Protein AF-A0A4R6LLW2-F1 (afdb_monomer_lite)

Secondary structure (DSSP, 8-state):
-EEEEEEEGGG--HHHHHHHHHHHHHHHHHHHHHHHHHHHHHHHHHHHHHHHHHHHHHHHHHS---TT--HHHHHHHHHHHHHHHHHHHHHHHIIIIIHHHHHHHHHHHHHHHHSEEEEEEE-

Structure (mmCIF, N/CA/C/O backbone):
data_AF-A0A4R6LLW2-F1
#
_entry.id   AF-A0A4R6LLW2-F1
#
loop_
_atom_site.group_PDB
_atom_site.id
_atom_site.type_symbol
_atom_site.label_atom_id
_atom_site.label_alt_id
_atom_site.label_comp_id
_atom_site.label_asym_id
_atom_site.label_entity_id
_atom_site.label_seq_id
_atom_site.pdbx_PDB_ins_code
_atom_site.Cartn_x
_atom_site.Cartn_y
_atom_site.Cartn_z
_atom_site.occupancy
_atom_site.B_iso_or_equiv
_atom_site.auth_seq_id
_atom_site.auth_comp_id
_atom_site.auth_asym_id
_atom_site.auth_atom_id
_atom_site.pdbx_PDB_model_num
ATOM 1 N N . MET A 1 1 ? -23.036 6.729 12.189 1.00 58.59 1 MET A N 1
ATOM 2 C CA . MET A 1 1 ? -22.987 5.310 12.609 1.00 58.59 1 MET A CA 1
ATOM 3 C C . MET A 1 1 ? -22.894 5.341 14.111 1.00 58.59 1 MET A C 1
ATOM 5 O O . MET A 1 1 ? -22.178 6.194 14.610 1.00 58.59 1 MET A O 1
ATOM 9 N N . GLU A 1 2 ? -23.609 4.461 14.793 1.00 72.44 2 GLU A N 1
ATOM 10 C CA . GLU A 1 2 ? -23.626 4.380 16.254 1.00 72.44 2 GLU A CA 1
ATOM 11 C C . GLU A 1 2 ? -23.423 2.915 16.634 1.00 72.44 2 GLU A C 1
ATOM 13 O O . GLU A 1 2 ? -24.003 2.025 16.004 1.00 72.44 2 GLU A O 1
ATOM 18 N N . LEU A 1 3 ? -22.567 2.658 17.619 1.00 76.38 3 LEU A N 1
ATOM 19 C CA . LEU A 1 3 ? -22.339 1.323 18.164 1.00 76.38 3 LEU A CA 1
ATOM 20 C C . LEU A 1 3 ? -23.217 1.169 19.405 1.00 76.38 3 LEU A C 1
ATOM 22 O O . LEU A 1 3 ? -22.908 1.727 20.452 1.00 76.38 3 LEU A O 1
ATOM 26 N N . CYS A 1 4 ? -24.324 0.436 19.273 1.00 79.69 4 CYS A N 1
ATOM 27 C CA . CYS A 1 4 ? -25.234 0.150 20.382 1.00 79.69 4 CYS A CA 1
ATOM 28 C C . CYS A 1 4 ? -24.931 -1.220 20.998 1.00 79.69 4 CYS A C 1
ATOM 30 O O . CYS A 1 4 ? -25.037 -2.240 20.316 1.00 79.69 4 CYS A O 1
ATOM 32 N N . PHE A 1 5 ? -24.626 -1.242 22.292 1.00 81.62 5 PHE A N 1
ATOM 33 C CA . PHE A 1 5 ? -24.505 -2.460 23.090 1.00 81.62 5 PHE A CA 1
ATOM 34 C C . PHE A 1 5 ? -25.749 -2.626 23.958 1.00 81.62 5 PHE A C 1
ATOM 36 O O . PHE A 1 5 ? -26.152 -1.681 24.630 1.00 81.62 5 PHE A O 1
ATOM 43 N N . TYR A 1 6 ? -26.353 -3.816 23.940 1.00 81.12 6 TYR A N 1
ATOM 44 C CA . TYR A 1 6 ? -27.502 -4.134 24.787 1.00 81.12 6 TYR A CA 1
ATOM 45 C C . TYR A 1 6 ? -27.047 -4.931 26.004 1.00 81.12 6 TYR A C 1
ATOM 47 O O . TYR A 1 6 ? -26.437 -5.989 25.849 1.00 81.12 6 TYR A O 1
ATOM 55 N N . LEU A 1 7 ? -27.338 -4.417 27.197 1.00 82.75 7 LEU A N 1
ATOM 56 C CA . LEU A 1 7 ? -26.961 -5.027 28.472 1.00 82.75 7 LEU A CA 1
ATOM 57 C C . LEU A 1 7 ? -28.200 -5.197 29.365 1.00 82.75 7 LEU A C 1
ATOM 59 O O . LEU A 1 7 ? -29.072 -4.330 29.353 1.00 82.75 7 LEU A O 1
ATOM 63 N N . PRO A 1 8 ? -28.301 -6.282 30.150 1.00 81.75 8 PRO A N 1
ATOM 64 C CA . PRO A 1 8 ? -29.336 -6.395 31.171 1.00 81.75 8 PRO A CA 1
ATOM 65 C C . PRO A 1 8 ? -29.109 -5.359 32.280 1.00 81.75 8 PRO A C 1
ATOM 67 O O . PRO A 1 8 ? -27.965 -5.125 32.680 1.00 81.75 8 PRO A O 1
ATOM 70 N N . GLU A 1 9 ? -30.182 -4.769 32.814 1.00 76.06 9 GLU A N 1
ATOM 71 C CA . GLU A 1 9 ? -30.094 -3.728 33.860 1.00 76.06 9 GLU A CA 1
ATOM 72 C C . GLU A 1 9 ? -29.322 -4.189 35.106 1.00 76.06 9 GLU A C 1
ATOM 74 O O . GLU A 1 9 ? -28.599 -3.409 35.724 1.00 76.06 9 GLU A O 1
ATOM 79 N N . SER A 1 10 ? -29.379 -5.487 35.421 1.00 76.50 10 SER A N 1
ATOM 80 C CA . SER A 1 10 ? -28.647 -6.110 36.536 1.00 76.50 10 SER A CA 1
ATOM 81 C C . SER A 1 10 ? -27.118 -6.029 36.427 1.00 76.50 10 SER A C 1
ATOM 83 O O . SER A 1 10 ? -26.414 -6.318 37.396 1.00 76.50 10 SER A O 1
ATOM 85 N N . LYS A 1 11 ? -26.588 -5.667 35.254 1.00 77.19 11 LYS A N 1
ATOM 86 C CA . LYS A 1 11 ? -25.153 -5.545 34.964 1.00 77.19 11 LYS A CA 1
ATOM 87 C C . LYS A 1 11 ? -24.729 -4.105 34.668 1.00 77.19 11 LYS A C 1
ATOM 89 O O . LYS A 1 11 ? -23.622 -3.912 34.171 1.00 77.19 11 LYS A O 1
ATOM 94 N N . LYS A 1 12 ? -25.585 -3.114 34.952 1.00 79.25 12 LYS A N 1
ATOM 95 C CA . LYS A 1 12 ? -25.265 -1.701 34.742 1.00 79.25 12 LYS A CA 1
ATOM 96 C C . LYS A 1 12 ? -24.059 -1.292 35.594 1.00 79.25 12 LYS A C 1
ATOM 98 O O . LYS A 1 12 ? -24.126 -1.301 36.821 1.00 79.25 12 LYS A O 1
ATOM 103 N N . ASP A 1 13 ? -22.981 -0.900 34.926 1.00 81.88 13 ASP A N 1
ATOM 104 C CA . ASP A 1 13 ? -21.770 -0.369 35.550 1.00 81.88 13 ASP A CA 1
ATOM 105 C C . ASP A 1 13 ? -21.169 0.701 34.634 1.00 81.88 13 ASP A C 1
ATOM 107 O O . ASP A 1 13 ? -20.473 0.406 33.662 1.00 81.88 13 ASP A O 1
ATOM 111 N N . GLU A 1 14 ? -21.437 1.967 34.960 1.00 80.94 14 GLU A N 1
ATOM 112 C CA . GLU A 1 14 ? -21.006 3.121 34.161 1.00 80.94 14 GLU A CA 1
ATOM 113 C C . GLU A 1 14 ? -19.474 3.227 34.060 1.00 80.94 14 GLU A C 1
ATOM 115 O O . GLU A 1 14 ? -18.946 3.713 33.057 1.00 80.94 14 GLU A O 1
ATOM 120 N N . LYS A 1 15 ? -18.735 2.729 35.063 1.00 83.31 15 LYS A N 1
ATOM 121 C CA . LYS A 1 15 ? -17.269 2.726 35.047 1.00 83.31 15 LYS A CA 1
ATOM 122 C C . LYS A 1 15 ? -16.746 1.645 34.104 1.00 83.31 15 LYS A C 1
ATOM 124 O O . LYS A 1 15 ? -15.884 1.924 33.272 1.00 83.31 15 LYS A O 1
ATOM 129 N N . MET A 1 16 ? -17.307 0.438 34.184 1.00 80.94 16 MET A N 1
ATOM 130 C CA . MET A 1 16 ? -16.946 -0.668 33.292 1.00 80.94 16 MET A CA 1
ATOM 131 C C . MET A 1 16 ? -17.330 -0.376 31.831 1.00 80.94 16 MET A C 1
ATOM 133 O O . MET A 1 16 ? -16.604 -0.752 30.909 1.00 80.94 16 MET A O 1
ATOM 137 N N . GLU A 1 17 ? -18.439 0.327 31.601 1.00 83.12 17 GLU A N 1
ATOM 138 C CA . GLU A 1 17 ? -18.877 0.785 30.278 1.00 83.12 17 GLU A CA 1
ATOM 139 C C . GLU A 1 17 ? -17.936 1.842 29.685 1.00 83.12 17 GLU A C 1
ATOM 141 O O . GLU A 1 17 ? -17.546 1.737 28.515 1.00 83.12 17 GLU A O 1
ATOM 146 N N . ALA A 1 18 ? -17.509 2.821 30.491 1.00 83.56 18 ALA A N 1
ATOM 147 C CA . ALA A 1 18 ? -16.523 3.818 30.081 1.00 83.56 18 ALA A CA 1
ATOM 148 C C . ALA A 1 18 ? -15.170 3.171 29.731 1.00 83.56 18 ALA A C 1
ATOM 150 O O . ALA A 1 18 ? -14.612 3.451 28.664 1.00 83.56 18 ALA A O 1
ATOM 151 N N . ASP A 1 19 ? -14.686 2.247 30.567 1.00 85.44 19 ASP A N 1
ATOM 152 C CA . ASP A 1 19 ? -13.442 1.502 30.330 1.00 85.44 19 ASP A CA 1
ATOM 153 C C . ASP A 1 19 ? -13.540 0.606 29.082 1.00 85.44 19 ASP A C 1
ATOM 155 O O . ASP A 1 19 ? -12.607 0.535 28.270 1.00 85.44 19 ASP A O 1
ATOM 159 N N . SER A 1 20 ? -14.693 -0.032 28.861 1.00 83.62 20 SER A N 1
ATOM 160 C CA . SER A 1 20 ? -14.957 -0.846 27.668 1.00 83.62 20 SER A CA 1
ATOM 161 C C . SER A 1 20 ? -14.977 0.005 26.398 1.00 83.62 20 SER A C 1
ATOM 163 O O . SER A 1 20 ? -14.329 -0.339 25.407 1.00 83.62 20 SER A O 1
ATOM 165 N N . SER A 1 21 ? -15.657 1.153 26.428 1.00 83.69 21 SER A N 1
ATOM 166 C CA . SER A 1 21 ? -15.695 2.115 25.321 1.00 83.69 21 SER A CA 1
ATOM 167 C C . SER A 1 21 ? -14.295 2.643 24.987 1.00 83.69 21 SER A C 1
ATOM 169 O O . SER A 1 21 ? -13.888 2.656 23.818 1.00 83.69 21 SER A O 1
ATOM 171 N N . ALA A 1 22 ? -13.505 2.992 26.009 1.00 84.62 22 ALA A N 1
ATOM 172 C CA . ALA A 1 22 ? -12.117 3.413 25.847 1.00 84.62 22 ALA A CA 1
ATOM 173 C C . ALA A 1 22 ? -11.253 2.305 25.220 1.00 84.62 22 ALA A C 1
ATOM 175 O O . ALA A 1 22 ? -10.490 2.567 24.285 1.00 84.62 22 ALA A O 1
ATOM 176 N N . THR A 1 23 ? -11.423 1.059 25.667 1.00 86.62 23 THR A N 1
ATOM 177 C CA . THR A 1 23 ? -10.709 -0.113 25.138 1.00 86.62 23 THR A CA 1
ATOM 178 C C . THR A 1 23 ? -11.058 -0.380 23.671 1.00 86.62 23 THR A C 1
ATOM 180 O O . THR A 1 23 ? -10.161 -0.585 22.848 1.00 86.62 23 THR A O 1
ATOM 183 N N . ILE A 1 24 ? -12.342 -0.306 23.306 1.00 85.25 24 ILE A N 1
ATOM 184 C CA . ILE A 1 24 ? -12.815 -0.461 21.922 1.00 85.25 24 ILE A CA 1
ATOM 185 C C . ILE A 1 24 ? -12.209 0.624 21.023 1.00 85.25 24 ILE A C 1
ATOM 187 O O . ILE A 1 24 ? -11.626 0.316 19.978 1.00 85.25 24 ILE A O 1
ATOM 191 N N . LYS A 1 25 ? -12.273 1.894 21.444 1.00 85.12 25 LYS A N 1
ATOM 192 C CA . LYS A 1 25 ? -11.663 3.007 20.700 1.00 85.12 25 LYS A CA 1
ATOM 193 C C . LYS A 1 25 ? -10.152 2.827 20.561 1.00 85.12 25 LYS A C 1
ATOM 195 O O . LYS A 1 25 ? -9.604 3.079 19.486 1.00 85.12 25 LYS A O 1
ATOM 200 N N . ASN A 1 26 ? -9.474 2.342 21.601 1.00 87.94 26 ASN A N 1
ATOM 201 C CA . ASN A 1 26 ? -8.042 2.064 21.553 1.00 87.94 26 ASN A CA 1
ATOM 202 C C . ASN A 1 26 ? -7.695 0.944 20.554 1.00 87.94 26 ASN A C 1
ATOM 204 O O . ASN A 1 26 ? -6.742 1.077 19.786 1.00 87.94 26 ASN A O 1
ATOM 208 N N . ASN A 1 27 ? -8.505 -0.117 20.476 1.00 87.69 27 ASN A N 1
ATOM 209 C CA . ASN A 1 27 ? -8.333 -1.173 19.475 1.00 87.69 27 ASN A CA 1
ATOM 210 C C . ASN A 1 27 ? -8.429 -0.615 18.044 1.00 87.69 27 ASN A C 1
ATOM 212 O O . ASN A 1 27 ? -7.574 -0.899 17.201 1.00 87.69 27 ASN A O 1
ATOM 216 N N . PHE A 1 28 ? -9.416 0.246 17.775 1.00 86.25 28 PHE A N 1
ATOM 217 C CA . PHE A 1 28 ? -9.538 0.902 16.472 1.00 86.25 28 PHE A CA 1
ATOM 218 C C . PHE A 1 28 ? -8.357 1.830 16.159 1.00 86.25 28 PHE A C 1
ATOM 220 O O . PHE A 1 28 ? -7.878 1.827 15.022 1.00 86.25 28 PHE A O 1
ATOM 227 N N . ARG A 1 29 ? -7.828 2.566 17.150 1.00 85.88 29 ARG A N 1
ATOM 228 C CA . ARG A 1 29 ? -6.594 3.366 16.990 1.00 85.88 29 ARG A CA 1
ATOM 229 C C . ARG A 1 29 ? -5.409 2.496 16.596 1.00 85.88 29 ARG A C 1
ATOM 231 O O . ARG A 1 29 ? -4.694 2.834 15.655 1.00 85.88 29 ARG A O 1
ATOM 238 N N . MET A 1 30 ? -5.232 1.364 17.270 1.00 87.62 30 MET A N 1
ATOM 239 C CA . MET A 1 30 ? -4.166 0.416 16.961 1.00 87.62 30 MET A CA 1
ATOM 240 C C . MET A 1 30 ? -4.304 -0.132 15.531 1.00 87.62 30 MET A C 1
ATOM 242 O O . MET A 1 30 ? -3.337 -0.119 14.771 1.00 87.62 30 MET A O 1
ATOM 246 N N . LYS A 1 31 ? -5.511 -0.525 15.104 1.00 85.88 31 LYS A N 1
ATOM 247 C CA . LYS A 1 31 ? -5.753 -0.964 13.716 1.00 85.88 31 LYS A CA 1
ATOM 248 C C . LYS A 1 31 ? -5.453 0.131 12.688 1.00 85.88 31 LYS A C 1
ATOM 250 O O . LYS A 1 31 ? -4.858 -0.150 11.651 1.00 85.88 31 LYS A O 1
ATOM 255 N N . LEU A 1 32 ? -5.823 1.380 12.972 1.00 87.50 32 LEU A N 1
ATOM 256 C CA . LEU A 1 32 ? -5.491 2.526 12.117 1.00 87.50 32 LEU A CA 1
ATOM 257 C C . LEU A 1 32 ? -3.980 2.759 12.018 1.00 87.50 32 LEU A C 1
ATOM 259 O O . LEU A 1 32 ? -3.489 3.090 10.938 1.00 87.50 32 LEU A O 1
ATOM 263 N N . PHE A 1 33 ? -3.243 2.575 13.116 1.00 87.94 33 PHE A N 1
ATOM 264 C CA . PHE A 1 33 ? -1.785 2.661 13.117 1.00 87.94 33 PHE A CA 1
ATOM 265 C C . PHE A 1 33 ? -1.163 1.616 12.184 1.00 87.94 33 PHE A C 1
ATOM 267 O O . PHE A 1 33 ? -0.374 1.989 11.317 1.00 87.94 33 PHE A O 1
ATOM 274 N N . PHE A 1 34 ? -1.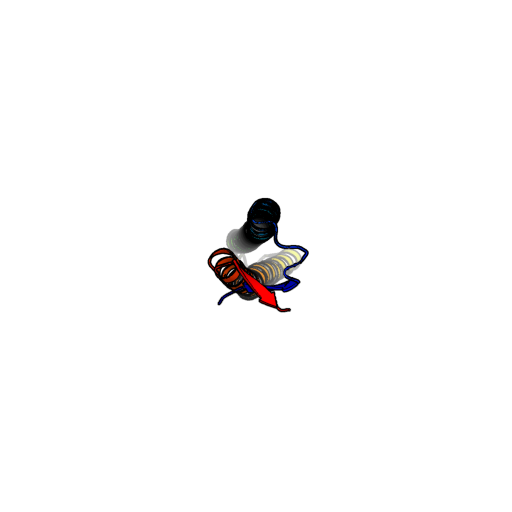587 0.351 12.278 1.00 87.62 34 PHE A N 1
ATOM 275 C CA . PHE A 1 34 ? -1.112 -0.706 11.380 1.00 87.62 34 PHE A CA 1
ATOM 276 C C . PHE A 1 34 ? -1.419 -0.405 9.909 1.00 87.62 34 PHE A C 1
ATOM 278 O O . PHE A 1 34 ? -0.522 -0.464 9.078 1.00 87.62 34 PHE A O 1
ATOM 285 N N . ILE A 1 35 ? -2.634 0.054 9.588 1.00 86.94 35 ILE A N 1
ATOM 286 C CA . ILE A 1 35 ? -2.988 0.437 8.208 1.00 86.94 35 ILE A CA 1
ATOM 287 C C . ILE A 1 35 ? -2.096 1.576 7.689 1.00 86.94 35 ILE A C 1
ATOM 289 O O . ILE A 1 35 ? -1.680 1.571 6.531 1.00 86.94 35 ILE A O 1
ATOM 293 N N . ASN A 1 36 ? -1.791 2.572 8.528 1.00 86.12 36 ASN A N 1
ATOM 294 C CA . ASN A 1 36 ? -0.874 3.650 8.150 1.00 86.12 36 ASN A CA 1
ATOM 295 C C . ASN A 1 36 ? 0.560 3.132 7.949 1.00 86.12 36 ASN A C 1
ATOM 297 O O . ASN A 1 36 ? 1.258 3.603 7.049 1.00 86.12 36 ASN A O 1
ATOM 301 N N . GLN A 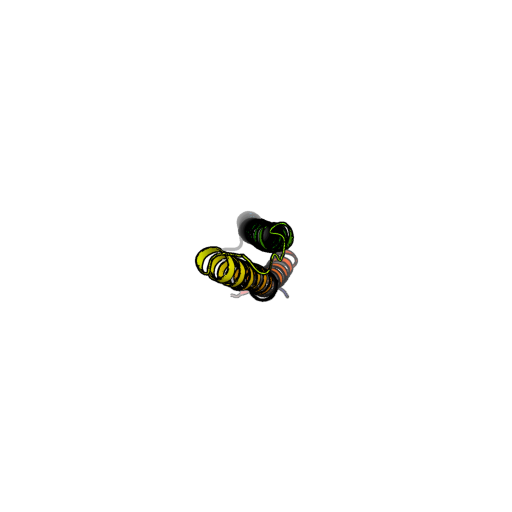1 37 ? 0.997 2.171 8.764 1.00 89.06 37 GLN A N 1
ATOM 302 C CA . GLN A 1 37 ? 2.296 1.527 8.611 1.00 89.06 37 GLN A CA 1
ATOM 303 C C . GLN A 1 37 ? 2.370 0.737 7.298 1.00 89.06 37 GLN A C 1
ATOM 305 O O . GLN A 1 37 ? 3.340 0.90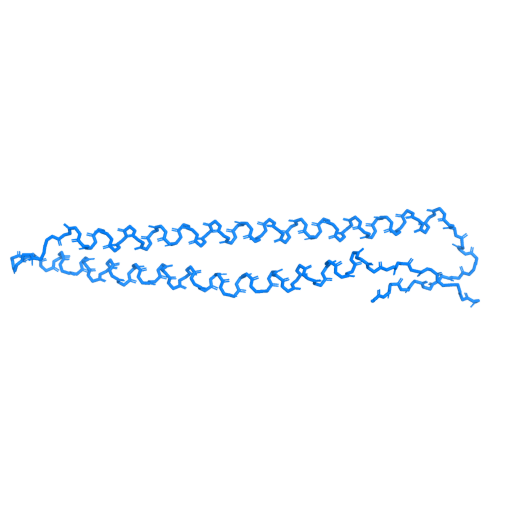1 6.560 1.00 89.06 37 GLN A O 1
ATOM 310 N N . ASP A 1 38 ? 1.330 -0.022 6.957 1.00 87.88 38 ASP A N 1
ATOM 311 C CA . ASP A 1 38 ? 1.236 -0.771 5.699 1.00 87.88 38 ASP A CA 1
ATOM 312 C C . ASP A 1 38 ? 1.242 0.163 4.484 1.00 87.88 38 ASP A C 1
ATOM 314 O O . ASP A 1 38 ? 1.968 -0.069 3.518 1.00 87.88 38 ASP A O 1
ATOM 318 N N . LEU A 1 39 ? 0.517 1.287 4.552 1.00 87.44 39 LEU A N 1
ATOM 319 C CA . LEU A 1 39 ? 0.565 2.329 3.520 1.00 87.44 39 LEU A CA 1
ATOM 320 C C . LEU A 1 39 ? 1.984 2.877 3.330 1.00 87.44 39 LEU A C 1
ATOM 322 O O . LEU A 1 39 ? 2.433 3.070 2.200 1.00 87.44 39 LEU A O 1
ATOM 326 N N . LYS A 1 40 ? 2.712 3.111 4.426 1.00 88.56 40 LYS A N 1
ATOM 327 C CA . LYS A 1 40 ? 4.101 3.581 4.367 1.00 88.56 40 LYS A CA 1
AT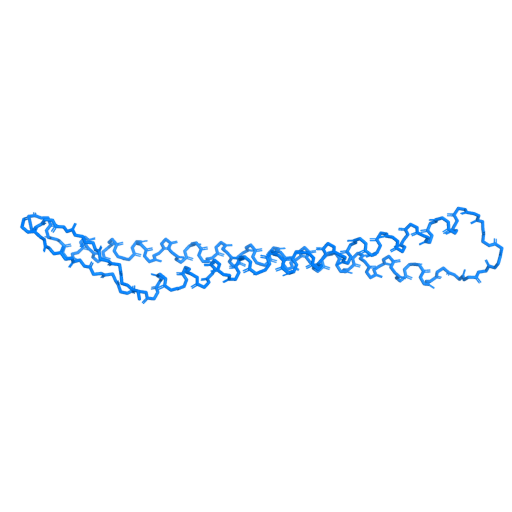OM 328 C C . LYS A 1 40 ? 5.026 2.525 3.759 1.00 88.56 40 LYS A C 1
ATOM 330 O O . LYS A 1 40 ? 5.910 2.880 2.981 1.00 88.56 40 LYS A O 1
ATOM 335 N N . GLN A 1 41 ? 4.819 1.247 4.074 1.00 89.88 41 GLN A N 1
ATOM 336 C CA . GLN A 1 41 ? 5.572 0.151 3.462 1.00 89.88 41 GLN A CA 1
ATOM 337 C C . GLN A 1 41 ? 5.293 0.041 1.960 1.00 89.88 41 GLN A C 1
ATOM 339 O O . GLN A 1 41 ? 6.241 -0.057 1.182 1.00 89.88 41 GLN A O 1
ATOM 344 N N . ASN A 1 42 ? 4.029 0.136 1.540 1.00 88.75 42 ASN A N 1
ATOM 345 C CA . ASN A 1 42 ? 3.660 0.151 0.124 1.00 88.75 42 ASN A CA 1
ATOM 346 C C . ASN A 1 42 ? 4.305 1.332 -0.606 1.00 88.75 42 ASN A C 1
ATOM 348 O O . ASN A 1 42 ? 4.926 1.130 -1.643 1.00 88.75 42 ASN A O 1
ATOM 352 N N . ASN A 1 43 ? 4.269 2.537 -0.030 1.00 88.19 43 ASN A N 1
ATOM 353 C CA . ASN A 1 43 ? 4.948 3.702 -0.604 1.00 88.19 43 ASN A CA 1
ATOM 354 C C . ASN A 1 43 ? 6.462 3.497 -0.737 1.00 88.19 43 ASN A C 1
ATOM 356 O O . ASN A 1 43 ? 7.048 3.897 -1.741 1.00 88.19 43 ASN A O 1
ATOM 360 N N . LYS A 1 44 ? 7.101 2.847 0.244 1.00 91.56 44 LYS A N 1
ATOM 361 C CA . LYS A 1 44 ? 8.528 2.514 0.159 1.00 91.56 44 LYS A CA 1
ATOM 362 C C . LYS A 1 44 ? 8.802 1.537 -0.988 1.00 91.56 44 LYS A C 1
ATOM 364 O O . LYS A 1 44 ? 9.728 1.778 -1.752 1.00 91.56 44 LYS A O 1
ATOM 369 N N . LYS A 1 45 ? 7.985 0.488 -1.143 1.00 91.62 45 LYS A N 1
ATOM 370 C CA . LYS A 1 45 ? 8.099 -0.473 -2.256 1.00 91.62 45 LYS A CA 1
ATOM 371 C C . LYS A 1 45 ? 7.916 0.204 -3.614 1.00 91.62 45 LYS A C 1
ATOM 373 O O . LYS A 1 45 ? 8.743 0.009 -4.494 1.00 91.62 45 LYS A O 1
ATOM 378 N N . ILE A 1 46 ? 6.889 1.045 -3.750 1.00 92.81 46 ILE A N 1
ATOM 379 C CA . ILE A 1 46 ? 6.633 1.841 -4.960 1.00 92.81 46 ILE A CA 1
ATOM 380 C C . ILE A 1 46 ? 7.867 2.677 -5.309 1.00 92.81 46 ILE A C 1
ATOM 382 O O . ILE A 1 46 ? 8.337 2.625 -6.439 1.00 92.81 46 ILE A O 1
ATOM 386 N N . MET A 1 47 ? 8.432 3.395 -4.333 1.00 93.19 47 MET A N 1
ATOM 387 C CA . MET A 1 47 ? 9.636 4.200 -4.547 1.00 93.19 47 MET A CA 1
ATOM 388 C C . MET A 1 47 ? 10.827 3.343 -4.989 1.00 93.19 47 MET A C 1
ATOM 390 O O . MET A 1 47 ? 11.527 3.713 -5.925 1.00 93.19 47 MET A O 1
ATOM 394 N N . THR A 1 48 ? 11.049 2.188 -4.355 1.00 94.25 48 THR A N 1
ATOM 395 C CA . THR A 1 48 ? 12.120 1.263 -4.750 1.00 94.25 48 THR A CA 1
ATOM 396 C C . THR A 1 48 ? 11.950 0.787 -6.190 1.00 94.25 48 THR A C 1
ATOM 398 O O . THR A 1 48 ? 12.907 0.850 -6.954 1.00 94.25 48 THR A O 1
ATOM 401 N N . TYR A 1 49 ? 10.746 0.380 -6.593 1.00 94.00 49 TYR A N 1
ATOM 402 C CA . TYR A 1 49 ? 10.499 -0.072 -7.962 1.00 94.00 49 TYR A CA 1
ATOM 403 C C . TYR A 1 49 ? 10.629 1.047 -8.996 1.00 94.00 49 TYR A C 1
ATOM 405 O O . TYR A 1 49 ? 11.219 0.827 -10.050 1.00 94.00 49 TYR A O 1
ATOM 413 N N . ILE A 1 50 ? 10.175 2.264 -8.682 1.00 94.00 50 ILE A N 1
ATOM 414 C CA . ILE A 1 50 ? 10.391 3.435 -9.544 1.00 94.00 50 ILE A CA 1
ATOM 415 C C . ILE A 1 50 ? 11.890 3.709 -9.710 1.00 94.00 50 ILE A C 1
ATOM 417 O O . ILE A 1 50 ? 12.351 3.894 -10.831 1.00 94.00 50 ILE A O 1
ATOM 421 N N . LEU A 1 51 ? 12.664 3.695 -8.620 1.00 94.88 51 LEU A N 1
ATOM 422 C CA . LEU A 1 51 ? 14.112 3.915 -8.673 1.00 94.88 51 LEU A CA 1
ATOM 423 C C . LEU A 1 51 ? 14.829 2.840 -9.496 1.00 94.88 51 LEU A C 1
ATOM 425 O O . LEU A 1 51 ? 15.714 3.175 -10.281 1.00 94.88 51 LEU A O 1
ATOM 429 N N . MET A 1 52 ? 14.439 1.570 -9.356 1.00 94.00 52 MET A N 1
ATOM 430 C CA . MET A 1 52 ? 14.993 0.478 -10.164 1.00 94.00 52 MET A CA 1
ATOM 431 C C . MET A 1 52 ? 14.633 0.643 -11.643 1.00 94.00 52 MET A C 1
ATOM 433 O O . MET A 1 52 ? 15.520 0.567 -12.489 1.00 94.00 52 MET A O 1
ATOM 437 N N . GLY A 1 53 ? 13.369 0.951 -11.952 1.00 93.06 53 GLY A N 1
ATOM 438 C CA . GLY A 1 53 ? 12.915 1.194 -13.321 1.00 93.06 53 GLY A CA 1
ATOM 439 C C . GLY A 1 53 ? 13.642 2.365 -13.983 1.00 93.06 53 GLY A C 1
ATOM 440 O O . GLY A 1 53 ? 14.150 2.226 -15.091 1.00 93.06 53 GLY A O 1
ATOM 441 N N . ILE A 1 54 ? 13.780 3.492 -13.278 1.00 92.81 54 ILE A N 1
ATOM 442 C CA . ILE A 1 54 ? 14.535 4.657 -13.759 1.00 92.81 54 ILE A CA 1
ATOM 443 C C . ILE A 1 54 ? 16.010 4.306 -13.957 1.00 92.81 54 ILE A C 1
ATOM 445 O O . ILE A 1 54 ? 16.573 4.651 -14.990 1.00 92.81 54 ILE A O 1
ATOM 449 N N . THR A 1 55 ? 16.630 3.598 -13.009 1.00 92.75 55 THR A N 1
ATOM 450 C CA . THR A 1 55 ? 18.027 3.156 -13.148 1.00 92.75 55 THR A CA 1
ATOM 451 C C . THR A 1 55 ? 18.208 2.328 -14.414 1.00 92.75 55 THR A C 1
ATOM 453 O O . THR A 1 55 ? 19.118 2.604 -15.184 1.00 92.75 55 THR A O 1
ATOM 456 N N . PHE A 1 56 ? 17.312 1.375 -14.676 1.00 89.75 56 PHE A N 1
ATOM 457 C CA . PHE A 1 56 ? 17.388 0.516 -15.859 1.00 89.75 56 PHE A CA 1
ATOM 458 C C . PHE A 1 56 ? 17.233 1.309 -17.159 1.00 89.75 56 PHE A C 1
ATOM 460 O O . PHE A 1 56 ? 18.000 1.095 -18.094 1.00 89.75 56 PHE A O 1
ATOM 467 N N . LEU A 1 57 ? 16.302 2.267 -17.199 1.00 87.62 57 LEU A N 1
ATOM 468 C CA . LEU A 1 57 ? 16.110 3.141 -18.359 1.00 87.62 57 LEU A CA 1
ATOM 469 C C . LEU A 1 57 ? 17.309 4.068 -18.596 1.00 87.62 57 LEU A C 1
ATOM 471 O O . LEU A 1 57 ? 17.725 4.251 -19.736 1.00 87.62 57 LEU A O 1
ATOM 475 N N . ILE A 1 58 ? 17.896 4.624 -17.532 1.00 89.38 58 ILE A N 1
ATOM 476 C CA . ILE A 1 58 ? 19.108 5.448 -17.633 1.00 89.38 58 ILE A CA 1
ATOM 477 C C . ILE A 1 58 ? 20.280 4.599 -18.127 1.00 89.38 58 ILE A C 1
ATOM 479 O O . ILE A 1 58 ? 21.007 5.033 -19.013 1.00 89.38 58 ILE A O 1
ATOM 483 N N . THR A 1 59 ? 20.464 3.389 -17.590 1.00 87.31 59 THR A N 1
ATOM 484 C CA . THR A 1 59 ? 21.518 2.476 -18.049 1.00 87.31 59 THR A CA 1
ATOM 485 C C . THR A 1 59 ? 21.339 2.121 -19.520 1.00 87.31 59 THR A C 1
ATOM 487 O O . THR A 1 59 ? 22.322 2.142 -20.250 1.00 87.31 59 THR A O 1
ATOM 490 N N . ALA A 1 60 ? 20.107 1.868 -19.970 1.00 84.69 60 ALA A N 1
ATOM 491 C CA . ALA A 1 60 ? 19.825 1.635 -21.382 1.00 84.69 60 ALA A CA 1
ATOM 492 C C . ALA A 1 60 ? 20.165 2.865 -22.240 1.00 84.69 60 ALA A C 1
ATOM 494 O O . ALA A 1 60 ? 20.820 2.721 -23.258 1.00 84.69 60 ALA A O 1
ATOM 495 N N . TYR A 1 61 ? 19.809 4.078 -21.808 1.00 83.00 61 TYR A N 1
ATOM 496 C CA . TYR A 1 61 ? 20.088 5.306 -22.565 1.00 83.00 61 TYR A CA 1
ATOM 497 C C . TYR A 1 61 ? 21.579 5.682 -22.628 1.00 83.00 61 TYR A C 1
ATOM 499 O O . TYR A 1 61 ? 22.032 6.281 -23.599 1.00 83.00 61 TYR A O 1
ATOM 507 N N . LEU A 1 62 ? 22.354 5.372 -21.584 1.00 85.06 62 LEU A N 1
ATOM 508 C CA . LEU A 1 62 ? 23.786 5.688 -21.531 1.00 85.06 62 LEU A CA 1
ATOM 509 C C . LEU A 1 62 ? 24.646 4.766 -22.399 1.00 85.06 62 LEU A C 1
ATOM 511 O O . LEU A 1 62 ? 25.804 5.097 -22.653 1.00 85.06 62 LEU A O 1
ATOM 515 N N . ILE A 1 63 ? 24.118 3.617 -22.827 1.00 81.56 63 ILE A N 1
ATOM 516 C CA . ILE A 1 63 ? 24.811 2.750 -23.776 1.00 81.56 63 ILE A CA 1
ATOM 517 C C . ILE A 1 63 ? 24.653 3.408 -25.158 1.00 81.56 63 ILE A C 1
ATOM 519 O O . ILE A 1 63 ? 23.530 3.509 -25.649 1.00 81.56 63 ILE A O 1
ATOM 523 N N . PRO A 1 64 ? 25.739 3.904 -25.776 1.00 72.25 64 PRO A N 1
ATOM 524 C CA . PRO A 1 64 ? 25.653 4.581 -27.066 1.00 72.25 64 PRO A CA 1
ATOM 525 C C . PRO A 1 64 ? 25.120 3.614 -28.121 1.00 72.25 64 PRO A C 1
ATOM 527 O O . PRO A 1 64 ? 25.590 2.488 -28.170 1.00 72.25 64 PRO A O 1
ATOM 530 N N . GLU A 1 65 ? 24.190 4.034 -28.978 1.00 65.19 65 GLU A N 1
ATOM 531 C CA . GLU A 1 65 ? 23.784 3.256 -30.155 1.00 65.19 65 GLU A CA 1
ATOM 532 C C . GLU A 1 65 ? 24.908 3.297 -31.203 1.00 65.19 65 GLU A C 1
ATOM 534 O O . GLU A 1 65 ? 24.917 4.129 -32.106 1.00 65.19 65 GLU A O 1
ATOM 539 N N . SER A 1 66 ? 25.924 2.448 -31.059 1.00 62.53 66 SER A N 1
ATOM 540 C CA . SER A 1 66 ? 26.892 2.199 -32.130 1.00 62.53 66 SER A CA 1
ATOM 541 C C . SER A 1 66 ? 26.451 0.989 -32.950 1.00 62.53 66 SER A C 1
ATOM 543 O O . SER A 1 66 ? 26.203 -0.070 -32.380 1.00 62.53 66 SER A O 1
ATOM 545 N N . GLU A 1 67 ? 26.423 1.107 -34.278 1.00 58.75 67 GLU A N 1
ATOM 546 C CA . GLU A 1 67 ? 26.036 0.016 -35.196 1.00 58.75 67 GLU A CA 1
ATOM 547 C C . GLU A 1 67 ? 26.894 -1.267 -35.044 1.00 58.75 67 GLU A C 1
ATOM 549 O O . GLU A 1 67 ? 26.457 -2.342 -35.441 1.00 58.75 67 GLU A O 1
ATOM 554 N N . ASP A 1 68 ? 28.060 -1.180 -34.387 1.00 62.47 68 ASP A N 1
ATOM 555 C CA . ASP A 1 68 ? 28.980 -2.289 -34.063 1.00 62.47 68 ASP A CA 1
ATOM 556 C C . ASP A 1 68 ? 28.729 -2.961 -32.693 1.00 62.47 68 ASP A C 1
ATOM 558 O O . ASP A 1 68 ? 29.571 -3.697 -32.163 1.00 62.47 68 ASP A O 1
ATOM 562 N N . LEU A 1 69 ? 27.580 -2.709 -32.064 1.00 65.25 69 LEU A N 1
ATOM 563 C CA . LEU A 1 69 ? 27.236 -3.356 -30.800 1.00 65.25 69 LEU A CA 1
ATOM 564 C C . LEU A 1 69 ? 27.080 -4.870 -30.971 1.00 65.25 69 LEU A C 1
ATOM 566 O O . LEU A 1 69 ? 26.219 -5.362 -31.694 1.00 65.25 69 LEU A O 1
ATOM 570 N N . SER A 1 70 ? 27.919 -5.615 -30.247 1.00 77.44 70 SER A N 1
ATOM 571 C CA . SER A 1 70 ? 27.823 -7.071 -30.122 1.00 77.44 70 SER A CA 1
ATOM 572 C C . SER A 1 70 ? 26.395 -7.485 -29.751 1.00 77.44 70 SER A C 1
ATOM 574 O O . SER A 1 70 ? 25.798 -6.877 -28.862 1.00 77.44 70 SER A O 1
ATOM 576 N N . LEU A 1 71 ? 25.878 -8.555 -30.370 1.00 82.12 71 LEU A N 1
ATOM 577 C CA . LEU A 1 71 ? 24.534 -9.120 -30.140 1.00 82.12 71 LEU A CA 1
ATOM 578 C C . LEU A 1 71 ? 24.148 -9.220 -28.652 1.00 82.12 71 LEU A C 1
ATOM 580 O O . LEU A 1 71 ? 22.984 -9.056 -28.293 1.00 82.12 71 LEU A O 1
ATOM 584 N N . LEU A 1 72 ? 25.125 -9.469 -27.773 1.00 81.88 72 LEU A N 1
ATOM 585 C CA . LEU A 1 72 ? 24.921 -9.532 -26.324 1.00 81.88 72 LEU A CA 1
ATOM 586 C C . LEU A 1 72 ? 24.466 -8.200 -25.715 1.00 81.88 72 LEU A C 1
ATOM 588 O O . LEU A 1 72 ? 23.673 -8.203 -24.778 1.00 81.88 72 LEU A O 1
ATOM 592 N N . ILE A 1 73 ? 24.962 -7.070 -26.218 1.00 83.31 73 ILE A N 1
ATOM 593 C CA . ILE A 1 73 ? 24.624 -5.747 -25.689 1.00 83.31 73 ILE A CA 1
ATOM 594 C C . ILE A 1 73 ? 23.253 -5.300 -26.209 1.00 83.31 73 ILE A C 1
ATOM 596 O O . ILE A 1 73 ? 22.480 -4.738 -25.437 1.00 83.31 73 ILE A O 1
ATOM 600 N N . SER A 1 74 ? 22.899 -5.636 -27.453 1.00 83.00 74 SER A N 1
ATOM 601 C CA . SER A 1 74 ? 21.538 -5.443 -27.976 1.00 83.00 74 SER A CA 1
ATOM 602 C C . SER A 1 74 ? 20.504 -6.229 -27.160 1.00 83.00 74 SER A C 1
ATOM 604 O O . SER A 1 74 ? 19.516 -5.659 -26.703 1.00 83.00 74 SER A O 1
ATOM 606 N N . LEU A 1 75 ? 20.778 -7.508 -26.870 1.00 87.12 75 LEU A N 1
ATOM 607 C CA . LEU A 1 75 ? 19.932 -8.329 -25.991 1.00 87.12 75 LEU A CA 1
ATOM 608 C C . LEU A 1 75 ? 19.838 -7.760 -24.567 1.00 87.12 75 LEU A C 1
ATOM 610 O O . LEU A 1 75 ? 18.778 -7.804 -23.942 1.00 87.12 75 LEU A O 1
ATOM 614 N N . LEU A 1 76 ? 20.937 -7.218 -24.038 1.00 87.62 76 LEU A N 1
ATOM 615 C CA . LEU A 1 76 ? 20.957 -6.603 -22.712 1.00 87.62 76 LEU A CA 1
ATOM 616 C C . LEU A 1 76 ? 20.135 -5.309 -22.668 1.00 87.62 76 LEU A C 1
ATOM 618 O O . LEU A 1 76 ? 19.410 -5.100 -21.698 1.00 87.62 76 LEU A O 1
ATOM 622 N N . MET A 1 77 ? 20.193 -4.473 -23.709 1.00 87.06 77 MET A N 1
ATOM 623 C CA . MET A 1 77 ? 19.326 -3.298 -23.839 1.00 87.06 77 MET A CA 1
ATOM 624 C C . MET A 1 77 ? 17.849 -3.693 -23.846 1.00 87.06 77 MET A C 1
ATOM 626 O O . MET A 1 77 ? 17.073 -3.144 -23.066 1.00 87.06 77 MET A O 1
ATOM 630 N N . GLU A 1 78 ? 17.458 -4.670 -24.668 1.00 87.06 78 GLU A N 1
ATOM 631 C CA . GLU A 1 78 ? 16.079 -5.171 -24.691 1.00 87.06 78 GLU A CA 1
ATOM 632 C C . GLU A 1 78 ? 15.649 -5.679 -23.306 1.00 87.06 78 GLU A C 1
ATOM 634 O O . GLU A 1 78 ? 14.575 -5.326 -22.813 1.00 87.06 78 GLU A O 1
ATOM 639 N N . GLY A 1 79 ? 16.522 -6.426 -22.622 1.00 89.56 79 GLY A N 1
ATOM 640 C CA . GLY A 1 79 ? 16.298 -6.880 -21.250 1.00 89.56 79 GLY A CA 1
ATOM 641 C C . GLY A 1 79 ? 16.139 -5.736 -20.241 1.00 89.56 79 GLY A C 1
ATOM 642 O O . GLY A 1 79 ? 15.273 -5.810 -19.366 1.00 89.56 79 GLY A O 1
ATOM 643 N N . LEU A 1 80 ? 16.919 -4.658 -20.368 1.00 90.00 80 LEU A N 1
ATOM 644 C CA . LEU A 1 80 ? 16.798 -3.458 -19.534 1.00 90.00 80 LEU A CA 1
ATOM 645 C C . LEU A 1 80 ? 15.488 -2.710 -19.794 1.00 90.00 80 LEU A C 1
ATOM 647 O O . LEU A 1 80 ? 14.851 -2.272 -18.836 1.00 90.00 80 LEU A O 1
ATOM 651 N N . PHE A 1 81 ? 15.050 -2.599 -21.050 1.00 87.81 81 PHE A N 1
ATOM 652 C CA . PHE A 1 81 ? 13.767 -1.985 -21.397 1.00 87.81 81 PHE A CA 1
ATOM 653 C C . PHE A 1 81 ? 12.588 -2.786 -20.842 1.00 87.81 81 PHE A C 1
ATOM 655 O O . PHE A 1 81 ? 11.717 -2.220 -20.175 1.00 87.81 81 PHE A O 1
ATOM 662 N N . VAL A 1 82 ? 12.582 -4.107 -21.049 1.00 91.69 82 VAL A N 1
ATOM 663 C CA . VAL A 1 82 ? 11.542 -4.995 -20.509 1.00 91.69 82 VAL A CA 1
ATOM 664 C C . VAL A 1 82 ? 11.557 -4.966 -18.980 1.00 91.69 82 VAL A C 1
ATOM 666 O O . VAL A 1 82 ? 10.509 -4.790 -18.361 1.00 91.69 82 VAL A O 1
ATOM 669 N N . GLY A 1 83 ? 12.732 -5.067 -18.355 1.00 91.00 83 GLY A N 1
ATOM 670 C CA . GLY A 1 83 ? 12.879 -5.013 -16.901 1.00 91.00 83 GLY A CA 1
ATOM 671 C C . GLY A 1 83 ? 12.440 -3.673 -16.311 1.00 91.00 83 GLY A C 1
ATOM 672 O O . GLY A 1 83 ? 11.698 -3.640 -15.329 1.00 91.00 83 GLY A O 1
ATOM 673 N N . GLY A 1 84 ? 12.835 -2.563 -16.936 1.00 91.38 84 GLY A N 1
ATOM 674 C CA . GLY A 1 84 ? 12.446 -1.216 -16.529 1.00 91.38 84 GLY A CA 1
ATOM 675 C C . GLY A 1 84 ? 10.933 -1.018 -16.592 1.00 91.38 84 GLY A C 1
ATOM 676 O O . GLY A 1 84 ? 10.332 -0.542 -15.627 1.00 91.38 84 GLY A O 1
ATOM 677 N N . TRP A 1 85 ? 10.300 -1.463 -17.681 1.00 90.88 85 TRP A N 1
ATOM 678 C CA . TRP A 1 85 ? 8.845 -1.446 -17.818 1.00 90.88 85 TRP A CA 1
ATOM 679 C C . TRP A 1 85 ? 8.140 -2.325 -16.774 1.00 90.88 85 TRP A C 1
ATOM 681 O O . TRP A 1 85 ? 7.172 -1.874 -16.164 1.00 90.88 85 TRP A O 1
ATOM 691 N N . VAL A 1 86 ? 8.633 -3.543 -16.510 1.00 94.50 86 VAL A N 1
ATOM 692 C CA . VAL A 1 86 ? 8.066 -4.448 -15.491 1.00 94.50 86 VAL A CA 1
ATOM 693 C C . VAL A 1 86 ? 8.123 -3.821 -14.096 1.00 94.50 86 VAL A C 1
ATOM 695 O O . VAL A 1 86 ? 7.123 -3.842 -13.379 1.00 94.50 86 VAL A O 1
ATOM 698 N N . PHE A 1 87 ? 9.246 -3.205 -13.713 1.00 92.94 87 PHE A N 1
ATOM 699 C CA . PHE A 1 87 ? 9.353 -2.518 -12.421 1.00 92.94 87 PHE A CA 1
ATOM 700 C C . PHE A 1 87 ? 8.418 -1.311 -12.318 1.00 92.94 87 PHE A C 1
ATOM 702 O O . PHE A 1 87 ? 7.784 -1.105 -11.281 1.00 92.94 87 PHE A O 1
ATOM 709 N N . LEU A 1 88 ? 8.284 -0.529 -13.390 1.00 92.12 88 LEU A N 1
ATOM 710 C CA . LEU A 1 88 ? 7.338 0.585 -13.425 1.00 92.12 88 LEU A CA 1
ATOM 711 C C . LEU A 1 88 ? 5.891 0.092 -13.311 1.00 92.12 88 LEU A C 1
ATOM 713 O O . LEU A 1 88 ? 5.116 0.643 -12.527 1.00 92.12 88 LEU A O 1
ATOM 717 N N . TRP A 1 89 ? 5.533 -0.972 -14.030 1.00 93.62 89 TRP A N 1
ATOM 718 C CA . TRP A 1 89 ? 4.210 -1.586 -13.945 1.00 93.62 89 TRP A CA 1
ATOM 719 C C . TRP A 1 89 ? 3.899 -2.120 -12.540 1.00 93.62 89 TRP A C 1
ATOM 721 O O . TRP A 1 89 ? 2.790 -1.927 -12.032 1.00 93.62 89 TRP A O 1
ATOM 731 N N . GLU A 1 90 ? 4.875 -2.727 -11.868 1.00 92.75 90 GLU A N 1
ATOM 732 C CA . GLU A 1 90 ? 4.728 -3.193 -10.486 1.00 92.75 90 GLU A CA 1
ATOM 733 C C . GLU A 1 90 ? 4.503 -2.020 -9.516 1.00 92.75 90 GLU A C 1
ATOM 735 O O . GLU A 1 90 ? 3.614 -2.064 -8.658 1.00 92.75 90 GLU A O 1
ATOM 740 N N . ALA A 1 91 ? 5.235 -0.914 -9.693 1.00 93.06 91 ALA A N 1
ATOM 741 C CA . ALA A 1 91 ? 5.024 0.305 -8.917 1.00 93.06 91 ALA A CA 1
ATOM 742 C C . ALA A 1 91 ? 3.601 0.859 -9.094 1.00 93.06 91 ALA A C 1
ATOM 744 O O . ALA A 1 91 ? 2.940 1.198 -8.107 1.00 93.06 91 ALA A O 1
ATOM 745 N N . PHE A 1 92 ? 3.101 0.903 -10.334 1.00 90.75 92 PHE A N 1
ATOM 746 C CA . PHE A 1 92 ? 1.723 1.305 -10.619 1.00 90.75 92 PHE A CA 1
ATOM 747 C C . PHE A 1 92 ? 0.704 0.352 -9.994 1.00 90.75 92 PHE A C 1
ATOM 749 O O . PHE A 1 92 ? -0.263 0.812 -9.386 1.00 90.75 92 PHE A O 1
ATOM 756 N N . SER A 1 93 ? 0.935 -0.956 -10.071 1.00 91.38 93 SER A N 1
ATOM 757 C CA . SER A 1 93 ? 0.045 -1.968 -9.498 1.00 91.38 93 SER A CA 1
ATOM 758 C C . SER A 1 93 ? -0.097 -1.794 -7.983 1.00 91.38 93 SER A C 1
ATOM 760 O O . SER A 1 93 ? -1.211 -1.701 -7.462 1.00 91.38 93 SER A O 1
ATOM 762 N N . ILE A 1 94 ? 1.014 -1.636 -7.260 1.00 89.31 94 ILE A N 1
ATOM 763 C CA . ILE A 1 94 ? 0.987 -1.408 -5.807 1.00 89.31 94 ILE A CA 1
ATOM 764 C C . ILE A 1 94 ? 0.362 -0.047 -5.479 1.00 89.31 94 ILE A C 1
ATOM 766 O O . ILE A 1 94 ? -0.412 0.070 -4.522 1.00 89.31 94 ILE A O 1
ATOM 770 N N . PHE A 1 95 ? 0.649 0.982 -6.279 1.00 86.38 95 PHE A N 1
ATOM 771 C CA . PHE A 1 95 ? 0.070 2.306 -6.086 1.00 86.38 95 PHE A CA 1
ATOM 772 C C . PHE A 1 95 ? -1.454 2.285 -6.226 1.00 86.38 95 PHE A C 1
ATOM 774 O O . PHE A 1 95 ? -2.146 2.779 -5.335 1.00 86.38 95 PHE A O 1
ATOM 781 N N . PHE A 1 96 ? -1.991 1.685 -7.288 1.00 83.38 96 PHE A N 1
ATOM 782 C CA . PHE A 1 96 ? -3.429 1.670 -7.548 1.00 83.38 96 PHE A CA 1
ATOM 783 C C . PHE A 1 96 ? -4.179 0.670 -6.669 1.00 83.38 96 PHE A C 1
ATOM 785 O O . PHE A 1 96 ? -5.133 1.059 -5.988 1.00 83.38 96 PHE A O 1
ATOM 792 N N . PHE A 1 97 ? -3.758 -0.595 -6.652 1.00 84.44 97 PHE A N 1
ATOM 793 C CA . PHE A 1 97 ? -4.475 -1.650 -5.933 1.00 84.44 97 PHE A CA 1
ATOM 794 C C . PHE A 1 97 ? -4.185 -1.600 -4.431 1.00 84.44 97 PHE A C 1
ATOM 796 O O . PHE A 1 97 ? -5.111 -1.512 -3.621 1.00 84.44 97 PHE A O 1
ATOM 803 N N . GLY A 1 98 ? -2.905 -1.545 -4.053 1.00 78.69 98 GLY A N 1
ATOM 804 C CA . GLY A 1 98 ? -2.485 -1.540 -2.650 1.00 78.69 98 GLY A CA 1
ATOM 805 C C . GLY A 1 98 ? -2.931 -0.289 -1.891 1.00 78.69 98 GLY A C 1
ATOM 806 O O . GLY A 1 98 ? -3.385 -0.380 -0.748 1.00 78.69 98 GLY A O 1
ATOM 807 N N . SER A 1 99 ? -2.857 0.894 -2.510 1.00 78.62 99 SER A N 1
ATOM 808 C CA . SER A 1 99 ? -3.245 2.130 -1.814 1.00 78.62 99 SER A CA 1
ATOM 809 C C . SER A 1 99 ? -4.755 2.306 -1.704 1.00 78.62 99 SER A C 1
ATOM 811 O O . SER A 1 99 ? -5.214 2.862 -0.706 1.00 78.62 99 SER A O 1
ATOM 813 N N . ARG A 1 100 ? -5.542 1.879 -2.702 1.00 82.25 100 ARG A N 1
ATOM 814 C CA . ARG A 1 100 ? -7.005 2.041 -2.671 1.00 82.25 100 ARG A CA 1
ATOM 815 C C . ARG A 1 100 ? -7.625 1.198 -1.563 1.00 82.25 100 ARG A C 1
ATOM 817 O O . ARG A 1 100 ? -8.347 1.741 -0.731 1.00 82.25 100 ARG A O 1
ATOM 824 N N . GLU A 1 101 ? -7.276 -0.084 -1.486 1.00 81.69 101 GLU A N 1
ATOM 825 C CA . GLU A 1 101 ? -7.838 -0.989 -0.479 1.00 81.69 101 GLU A CA 1
ATOM 826 C C . GLU A 1 101 ? -7.520 -0.521 0.952 1.00 81.69 101 GLU A C 1
ATOM 828 O O . GLU A 1 101 ? -8.394 -0.492 1.826 1.00 81.69 101 GLU A O 1
ATOM 833 N N . LEU A 1 102 ? -6.278 -0.091 1.192 1.00 77.81 102 LEU A N 1
ATOM 834 C CA . LEU A 1 102 ? -5.853 0.420 2.493 1.00 77.81 102 LEU A CA 1
ATOM 835 C C . LEU A 1 102 ? -6.498 1.772 2.829 1.00 77.81 102 LEU A C 1
ATOM 837 O O . LEU A 1 102 ? -6.887 1.984 3.978 1.00 77.81 102 LEU A O 1
ATOM 841 N N . LYS A 1 103 ? -6.680 2.672 1.850 1.00 81.38 103 LYS A N 1
ATOM 842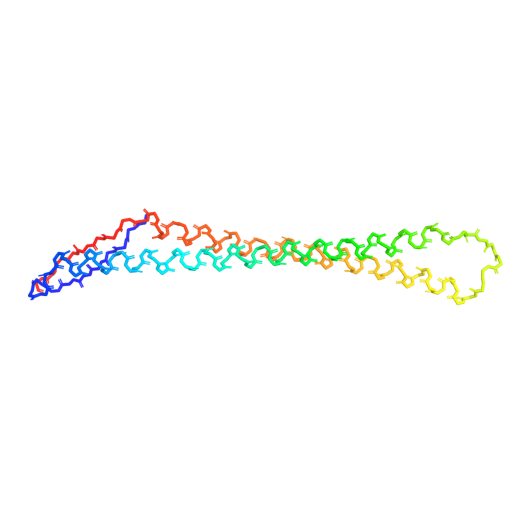 C CA . LYS A 1 103 ? -7.414 3.937 2.045 1.00 81.38 103 LYS A CA 1
ATOM 843 C C . LYS A 1 103 ? -8.884 3.689 2.387 1.00 81.38 103 LYS A C 1
ATOM 845 O O . LYS A 1 103 ? -9.403 4.326 3.305 1.00 81.38 103 LYS A O 1
ATOM 850 N N . ASP A 1 104 ? -9.529 2.727 1.734 1.00 84.62 104 ASP A N 1
ATOM 851 C CA . ASP A 1 104 ? -10.921 2.364 2.015 1.00 84.62 104 ASP A CA 1
ATOM 852 C C . ASP A 1 104 ? -11.068 1.692 3.388 1.00 84.62 104 ASP A C 1
ATOM 854 O O . ASP A 1 104 ? -11.977 2.019 4.158 1.00 84.62 104 ASP A O 1
ATOM 858 N N . LYS A 1 105 ? -10.135 0.801 3.761 1.00 83.00 105 LYS A N 1
ATOM 859 C CA . LYS A 1 105 ? -10.048 0.253 5.128 1.00 83.00 105 LYS A CA 1
ATOM 860 C C . LYS A 1 105 ? -9.860 1.373 6.153 1.00 83.00 105 LYS A C 1
ATOM 862 O O . LYS A 1 105 ? -10.642 1.442 7.100 1.00 83.00 105 LYS A O 1
ATOM 867 N N . LYS A 1 106 ? -8.907 2.286 5.940 1.00 84.69 106 LYS A N 1
ATOM 868 C CA . LYS A 1 106 ? -8.659 3.439 6.820 1.00 84.69 106 LYS A CA 1
ATOM 869 C C . LYS A 1 106 ? -9.917 4.283 7.013 1.00 84.69 106 LYS A C 1
ATOM 871 O O . LYS A 1 106 ? -10.276 4.576 8.149 1.00 84.69 106 LYS A O 1
ATOM 876 N N . LYS A 1 107 ? -10.621 4.620 5.927 1.00 86.62 107 LYS A N 1
ATOM 877 C CA . LYS A 1 107 ? -11.861 5.410 5.975 1.00 86.62 107 LYS A CA 1
ATOM 878 C C . LYS A 1 107 ? -12.954 4.720 6.794 1.00 86.62 107 LYS A C 1
ATOM 880 O O . LYS A 1 107 ? -13.652 5.386 7.553 1.00 86.62 107 LYS A O 1
ATOM 885 N N . ARG A 1 108 ? -13.096 3.394 6.685 1.00 83.12 108 ARG A N 1
ATOM 886 C CA . ARG A 1 108 ? -14.058 2.624 7.496 1.00 83.12 108 ARG A CA 1
ATOM 887 C C . ARG A 1 108 ? -13.701 2.625 8.981 1.00 83.12 108 ARG A C 1
ATOM 889 O O . ARG A 1 108 ? -14.561 2.924 9.798 1.00 83.12 108 ARG A O 1
ATOM 896 N N . TYR A 1 109 ? -12.446 2.346 9.331 1.00 82.00 109 TYR A N 1
ATOM 897 C CA . TYR A 1 109 ? -12.020 2.342 10.736 1.00 82.00 109 TYR A CA 1
ATOM 898 C C . TYR A 1 109 ? -12.081 3.724 11.381 1.00 82.00 109 TYR A C 1
ATOM 900 O O . TYR A 1 109 ? -12.428 3.831 12.551 1.00 82.00 109 TYR A O 1
ATOM 908 N N . PHE A 1 110 ? -11.807 4.780 10.615 1.00 82.75 110 PHE A N 1
ATOM 909 C CA . PHE A 1 110 ? -11.970 6.149 11.089 1.00 82.75 110 PHE A CA 1
ATOM 910 C C . PHE A 1 110 ? -13.435 6.451 11.443 1.00 82.75 110 PHE A C 1
ATOM 912 O O . PHE A 1 110 ? -13.708 6.949 12.529 1.00 82.75 110 PHE A O 1
ATOM 919 N N . ARG A 1 111 ? -14.387 6.021 10.602 1.00 84.12 111 ARG A N 1
ATOM 920 C CA . ARG A 1 111 ? -15.827 6.149 10.888 1.00 84.12 111 ARG A CA 1
ATOM 921 C C . ARG A 1 111 ? -16.275 5.401 12.149 1.00 84.12 111 ARG A C 1
ATOM 923 O O . ARG A 1 111 ? -17.148 5.900 12.845 1.00 84.12 111 ARG A O 1
ATOM 930 N N . TYR A 1 112 ? -15.704 4.229 12.441 1.00 80.94 112 TYR A N 1
ATOM 931 C CA . TYR A 1 112 ? -15.988 3.495 13.688 1.00 80.94 112 TYR A CA 1
ATOM 932 C C . TYR A 1 112 ? -15.351 4.134 14.923 1.00 80.94 112 TYR A C 1
ATOM 934 O O . TYR A 1 112 ? -15.828 3.957 16.038 1.00 80.94 112 TYR A O 1
ATOM 942 N N . LEU A 1 113 ? -14.255 4.865 14.744 1.00 81.12 113 LEU A N 1
ATOM 943 C CA . LEU A 1 113 ? -13.609 5.576 15.837 1.00 81.12 113 LEU A CA 1
ATOM 944 C C . LEU A 1 113 ? -14.354 6.871 16.195 1.00 81.12 113 LEU A C 1
ATOM 946 O O . LEU A 1 113 ? -14.399 7.236 17.369 1.00 81.12 113 LEU A O 1
ATOM 950 N N . GLU A 1 114 ? -14.940 7.533 15.196 1.00 80.56 114 GLU A N 1
ATOM 951 C CA . GLU A 1 114 ? -15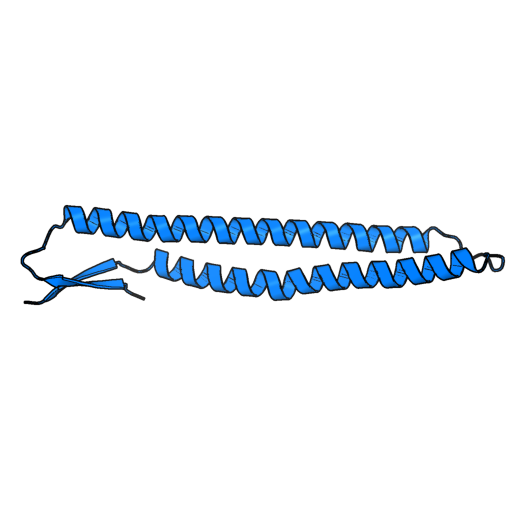.789 8.719 15.367 1.00 80.56 114 GLU A CA 1
ATOM 952 C C . GLU A 1 114 ? -17.225 8.398 15.797 1.00 80.56 114 GLU A C 1
ATOM 954 O O . GLU A 1 114 ? -17.927 9.298 16.242 1.00 80.56 114 GLU A O 1
ATOM 959 N N . SER A 1 115 ? -17.687 7.149 15.674 1.00 84.31 115 SER A N 1
ATOM 960 C CA . SER A 1 115 ? -19.039 6.788 16.107 1.00 84.31 115 SER A CA 1
ATOM 961 C C . SER A 1 115 ? -19.185 6.798 17.624 1.00 84.31 115 SER A C 1
ATOM 963 O O . SER A 1 115 ? -18.317 6.289 18.344 1.00 84.31 115 SER A O 1
ATOM 965 N N . ASP A 1 116 ? -20.333 7.281 18.090 1.00 77.50 116 ASP A N 1
ATOM 966 C CA . ASP A 1 116 ? -20.714 7.187 19.492 1.00 77.50 116 ASP A CA 1
ATOM 967 C C . ASP A 1 116 ? -21.003 5.736 19.882 1.00 77.50 116 ASP A C 1
ATOM 969 O O . ASP A 1 116 ? -21.625 4.967 19.138 1.00 77.50 116 ASP A O 1
ATOM 973 N N . ILE A 1 117 ? -20.497 5.361 21.057 1.00 79.69 117 ILE A N 1
ATOM 974 C CA . ILE A 1 117 ? -20.727 4.058 21.675 1.00 79.69 117 ILE A CA 1
ATOM 975 C C . ILE A 1 117 ? -21.804 4.271 22.733 1.00 79.69 117 ILE A C 1
ATOM 977 O O . ILE A 1 117 ? -21.570 4.968 23.718 1.00 79.69 117 ILE A O 1
ATOM 981 N N . LEU A 1 118 ? -22.979 3.697 22.494 1.00 80.25 118 LEU A N 1
ATOM 982 C CA . LEU A 1 118 ? -24.158 3.818 23.341 1.00 80.25 118 LEU A CA 1
ATOM 983 C C . LEU A 1 118 ? -24.442 2.470 24.006 1.00 80.25 118 LEU A C 1
ATOM 985 O O . LEU A 1 118 ? -24.504 1.439 23.335 1.00 80.25 118 LEU A O 1
ATOM 989 N N . PHE A 1 119 ? -24.664 2.480 25.314 1.00 80.19 119 PHE A N 1
ATOM 990 C CA . PHE A 1 119 ? -25.133 1.317 26.060 1.00 80.19 119 PHE A CA 1
ATOM 991 C C . PHE A 1 119 ? -26.635 1.483 26.305 1.00 80.19 119 PHE A C 1
ATOM 993 O O . PHE A 1 119 ? -27.078 2.487 26.859 1.00 80.19 119 PHE A O 1
ATOM 1000 N N . LYS A 1 120 ? -27.435 0.539 25.803 1.00 81.62 120 LYS A N 1
ATOM 1001 C CA . LYS A 1 120 ? -28.889 0.498 25.989 1.00 81.62 120 LYS A CA 1
ATOM 1002 C C . LYS A 1 120 ? -29.228 -0.667 26.901 1.00 81.62 120 LYS A C 1
ATOM 1004 O O . LYS A 1 120 ? -28.785 -1.787 26.657 1.00 81.62 120 LYS A O 1
ATOM 1009 N N . TYR A 1 121 ? -30.045 -0.419 27.912 1.00 80.56 121 TYR A N 1
ATOM 1010 C CA . TYR A 1 121 ? -30.477 -1.474 28.816 1.00 80.56 121 TYR A CA 1
ATOM 1011 C C . TYR A 1 121 ? -31.794 -2.080 28.343 1.00 80.56 121 TYR A C 1
ATOM 1013 O O . TYR A 1 121 ? -32.650 -1.380 27.794 1.00 80.56 121 TYR A O 1
ATOM 1021 N N . ARG A 1 122 ? -31.922 -3.396 28.489 1.00 69.81 122 ARG A N 1
ATOM 1022 C CA . ARG A 1 122 ? -33.161 -4.130 28.229 1.00 69.81 122 ARG A CA 1
ATOM 1023 C C . ARG A 1 122 ? -33.444 -5.004 29.446 1.00 69.81 122 ARG A C 1
ATOM 1025 O O . ARG A 1 122 ? -32.500 -5.597 29.968 1.00 69.81 122 ARG A O 1
ATOM 1032 N N . GLU A 1 123 ? -34.699 -5.019 29.887 1.00 54.06 123 GLU A N 1
ATOM 1033 C CA . GLU A 1 123 ? -35.180 -5.873 30.984 1.00 54.06 123 GLU A CA 1
ATOM 1034 C C . GLU A 1 123 ? -34.933 -7.363 30.712 1.00 54.06 123 GLU A C 1
ATOM 1036 O O . GLU A 1 123 ? -35.099 -7.794 29.541 1.00 54.06 123 GLU A O 1
#

Organism: NCBI:txid43595

Sequence (123 aa):
MELCFYLPESKKDEKMEADSSATIKNNFRMKLFFINQDLKQNNKKIMTYILMGITFLITAYLIPESEDLSLLISLLMEGLFVGGWVFLWEAFSIFFFGSRELKDKKKRYFRYLESDILFKYRE

Radius of gyration: 26.58 Å; chains: 1; bounding box: 64×18×72 Å

pLDDT: mean 84.05, std 7.69, range [54.06, 94.88]

Foldseek 3Di:
DAAEDEDAPVPDDPVVLVVVLVVVLVVLVVVLVVLVVQVVVLVVLLVVLQVLLVVLVVVLVPPDPDPPDDPVVVVSSVVSNVSSVVSNVVSVCSVPVVNVVSVVVNVVSVVVSPHHYHYDYDD